Protein 7SKP (pdb70)

Nearest PDB structures (foldseek):
  7skp-assembly1_A  TM=1.014E+00  e=3.944E-12  synthetic construct
  7skp-assembly1_B  TM=1.011E+00  e=1.967E-11  synthetic construct
  8bl6-assembly1_A  TM=1.003E+00  e=6.061E-09  synthetic construct
  8bl3-assembly1_A  TM=9.982E-01  e=5.745E-09  Escherichia coli
  7skn-assembly1_B  TM=8.025E-01  e=1.218E-03  synthetic construct

Radius of gyration: 14.56 Å; Cα contacts (8 Å, |Δi|>4): 375; chains: 2; bounding box: 30×38×37 Å

Structure (mmCIF, N/CA/C/O backbone):
data_7SKP
#
_entry.id   7SKP
#
_cell.length_a   73.91
_cell.length_b   73.91
_cell.length_c   97.48
_cell.angle_alpha   90
_cell.angle_beta   90
_cell.angle_gamma   90
#
_symmetry.space_group_name_H-M   'P 43 21 2'
#
loop_
_entity.id
_entity.type
_entity.pdbx_description
1 polymer 'De novo synthetic protein DIG14'
2 water water
#
loop_
_atom_site.group_PDB
_atom_site.id
_atom_site.type_symbol
_atom_site.label_atom_id
_atom_site.label_alt_id
_atom_site.label_comp_id
_atom_site.label_asym_id
_atom_site.label_entity_id
_atom_site.label_seq_id
_atom_site.pdbx_PDB_ins_code
_atom_site.Cartn_x
_atom_site.Cartn_y
_atom_site.Cartn_z
_atom_site.occupancy
_atom_site.B_iso_or_equiv
_atom_site.auth_seq_id
_atom_site.auth_comp_id
_atom_site.auth_asym_id
_atom_site.auth_atom_id
_atom_site.pdbx_PDB_model_num
ATOM 1 N N . MET A 1 1 ? 16.565 45.689 50.634 1 108.65 -1 MET A N 1
ATOM 2 C CA . MET A 1 1 ? 15.154 45.439 50.338 1 108.49 -1 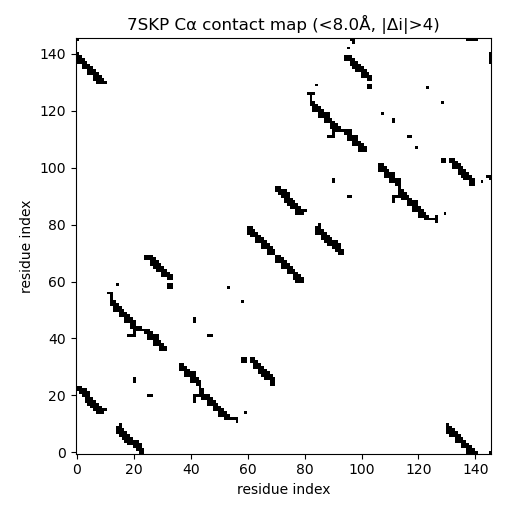MET A CA 1
ATOM 3 C C . MET A 1 1 ? 14.959 44.873 48.93 1 105.75 -1 MET A C 1
ATOM 4 O O . MET A 1 1 ? 15.841 45.022 48.073 1 107.06 -1 MET A O 1
ATOM 9 N N . GLY A 1 2 ? 13.816 44.21 48.705 1 101.57 0 GLY A N 1
ATOM 10 C CA . GLY A 1 2 ? 13.473 43.647 47.4 1 97.43 0 GLY A CA 1
ATOM 11 C C . GLY A 1 2 ? 12.821 42.271 47.362 1 92.44 0 GLY A C 1
ATOM 12 O O . GLY A 1 2 ? 12.992 41.463 48.278 1 92.36 0 GLY A O 1
ATOM 13 N N . ARG A 1 3 ? 12.09 41.978 46.273 1 88.07 1 ARG A N 1
ATOM 14 C CA . ARG A 1 3 ? 11.445 40.687 46.121 1 84.72 1 ARG A CA 1
ATOM 15 C C . ARG A 1 3 ? 11.363 40.24 44.668 1 79.9 1 ARG A C 1
ATOM 16 O O . ARG A 1 3 ? 11.192 41.055 43.774 1 79.25 1 ARG A O 1
ATOM 24 N N . VAL A 1 4 ? 11.562 38.943 44.427 1 76.11 2 VAL A N 1
ATOM 25 C CA . VAL A 1 4 ? 11.523 38.387 43.083 1 73.18 2 VAL A CA 1
ATOM 26 C C . VAL A 1 4 ? 10.455 37.281 43.014 1 70.99 2 VAL A C 1
ATOM 27 O O . VAL A 1 4 ? 10.386 36.435 43.9 1 70.94 2 VAL A O 1
ATOM 31 N N . GLU A 1 5 ? 9.606 37.312 41.992 1 69.6 3 GLU A N 1
ATOM 32 C CA . GLU A 1 5 ? 8.545 36.333 41.808 1 69.54 3 GLU A CA 1
ATOM 33 C C . GLU A 1 5 ? 8.866 35.448 40.617 1 67.71 3 GLU A C 1
ATOM 34 O O . GLU A 1 5 ? 9.311 35.938 39.582 1 67.03 3 GLU A O 1
ATOM 40 N N . VAL A 1 6 ? 8.639 34.143 40.765 1 66.9 4 VAL A N 1
ATOM 41 C CA . VAL A 1 6 ? 8.865 33.152 39.734 1 66.82 4 VAL A CA 1
ATOM 42 C C . VAL A 1 6 ? 7.635 32.265 39.631 1 68.74 4 VAL A C 1
ATOM 43 O O . VAL A 1 6 ? 7.277 31.576 40.588 1 68.24 4 VAL A O 1
ATOM 47 N N . ARG A 1 7 ? 6.972 32.294 38.478 1 70.6 5 ARG A N 1
ATOM 48 C CA . ARG A 1 7 ? 5.85 31.411 38.235 1 72.8 5 ARG A CA 1
ATOM 49 C C . ARG A 1 7 ? 6.26 30.401 37.16 1 74.39 5 ARG A C 1
ATOM 50 O O . ARG A 1 7 ? 6.906 30.752 36.173 1 74.21 5 ARG A O 1
ATOM 58 N N . VAL A 1 8 ? 5.984 29.139 37.413 1 75.95 6 VAL A N 1
ATOM 59 C CA . VAL A 1 8 ? 6.294 28.083 36.479 1 78.57 6 VAL A CA 1
ATOM 60 C C . VAL A 1 8 ? 4.976 27.489 36.004 1 81.5 6 VAL A C 1
ATOM 61 O O . VAL A 1 8 ? 4.128 27.155 36.814 1 81.62 6 VAL A O 1
ATOM 65 N N . GLU A 1 9 ? 4.771 27.447 34.696 1 83.85 7 GLU A N 1
ATOM 66 C CA . GLU A 1 9 ? 3.545 26.922 34.116 1 86.94 7 GLU A CA 1
ATOM 67 C C . GLU A 1 9 ? 3.902 25.742 33.202 1 89.66 7 GLU A C 1
ATOM 68 O O . GLU A 1 9 ? 4.845 25.835 32.427 1 89.58 7 GLU A O 1
ATOM 74 N N . PHE A 1 10 ? 3.197 24.621 33.333 1 92.22 8 PHE A N 1
ATOM 75 C CA . PHE A 1 10 ? 3.449 23.445 32.507 1 95.28 8 PHE A CA 1
ATOM 76 C C . PHE A 1 10 ? 2.276 23.248 31.596 1 99.13 8 PHE A C 1
ATOM 77 O O . PHE A 1 10 ? 1.199 22.914 32.075 1 99.63 8 PHE A O 1
ATOM 85 N N . GLU A 1 11 ? 2.458 23.472 30.297 1 102.05 9 GLU A N 1
ATOM 86 C CA . GLU A 1 11 ? 1.371 23.313 29.344 1 105.6 9 GLU A CA 1
ATOM 87 C C . GLU A 1 11 ? 1.842 22.48 28.137 1 108.76 9 GLU A C 1
ATOM 88 O O . GLU A 1 11 ? 2.688 22.929 27.363 1 109.53 9 GLU A O 1
ATOM 94 N N . GLY A 1 12 ? 1.324 21.257 28.017 1 110.52 10 GLY A N 1
ATOM 95 C CA . GLY A 1 12 ? 1.71 20.311 26.967 1 112.35 10 GLY A CA 1
ATOM 96 C C . GLY A 1 12 ? 3.21 20.052 26.989 1 113.77 10 GLY A C 1
ATOM 97 O O . GLY A 1 12 ? 3.793 19.87 28.064 1 114.6 10 GLY A O 1
ATOM 98 N N . ASP A 1 13 ? 3.873 20.199 25.831 1 113.1 11 ASP A N 1
ATOM 99 C CA . ASP A 1 13 ? 5.328 20.019 25.749 1 111.59 11 ASP A CA 1
ATOM 100 C C . ASP A 1 13 ? 6.139 21.252 26.137 1 107.98 11 ASP A C 1
ATOM 101 O O . ASP A 1 13 ? 7.337 21.289 25.859 1 108.69 11 ASP A O 1
ATOM 106 N N . LYS A 1 14 ? 5.52 22.247 26.788 1 104.28 12 LYS A N 1
ATOM 107 C CA . LYS A 1 14 ? 6.24 23.466 27.152 1 100.83 12 LYS A CA 1
ATOM 108 C C . LYS A 1 14 ? 6.221 23.807 28.634 1 96.92 12 LYS A C 1
ATOM 109 O O . LYS A 1 14 ? 5.315 23.414 29.364 1 97.36 12 LYS A O 1
ATOM 115 N N . MET A 1 15 ? 7.244 24.55 29.076 1 92.64 13 MET A N 1
ATOM 116 C CA . MET A 1 15 ? 7.352 25.039 30.425 1 88.63 13 MET A CA 1
ATOM 117 C C . MET A 1 15 ? 7.673 26.529 30.337 1 84.49 13 MET A C 1
ATOM 118 O O . MET A 1 15 ? 8.743 26.903 29.862 1 83.63 13 MET A O 1
ATOM 123 N N . ARG A 1 16 ? 6.764 27.374 30.847 1 81.55 14 ARG A N 1
ATOM 124 C CA . ARG A 1 16 ? 6.942 28.821 30.866 1 78.94 14 ARG A CA 1
ATOM 125 C C . ARG A 1 16 ? 7.345 29.302 32.239 1 76.03 14 ARG A C 1
ATOM 126 O O . ARG A 1 16 ? 6.73 28.949 33.25 1 75.93 14 ARG A O 1
ATOM 134 N N . VAL A 1 17 ? 8.408 30.074 32.28 1 73.57 15 VAL A N 1
ATOM 135 C CA . VAL A 1 17 ? 8.891 30.633 33.522 1 71.83 15 VAL A CA 1
ATOM 136 C C . VAL A 1 17 ? 8.735 32.136 33.461 1 70.1 15 VAL A C 1
ATOM 137 O O . VAL A 1 17 ? 9.405 32.808 32.666 1 69.7 15 VAL A O 1
ATOM 141 N N . ARG A 1 18 ? 7.841 32.654 34.286 1 68.73 16 ARG A N 1
ATOM 142 C CA . ARG A 1 18 ? 7.572 34.073 34.35 1 67.88 16 ARG A CA 1
ATOM 143 C C . ARG A 1 18 ? 8.341 34.652 35.534 1 67.47 16 ARG A C 1
ATOM 144 O O . ARG A 1 18 ? 8.264 34.143 36.656 1 67.06 16 ARG A O 1
ATOM 152 N N . LEU A 1 19 ? 9.115 35.695 35.269 1 67.06 17 LEU A N 1
ATOM 153 C CA . LEU A 1 19 ? 9.949 36.302 36.288 1 67.01 17 LEU A CA 1
ATOM 154 C C . LEU A 1 19 ? 9.621 37.773 36.507 1 67.19 17 LEU A C 1
ATOM 155 O O . LEU A 1 19 ? 9.764 38.567 35.572 1 67.48 17 LEU A O 1
ATOM 160 N N . ARG A 1 20 ? 9.297 38.167 37.745 1 66.91 18 ARG A N 1
ATOM 161 C CA . ARG A 1 20 ? 9.064 39.58 38.064 1 67.95 18 ARG A CA 1
ATOM 162 C C . ARG A 1 20 ? 10.094 40.101 39.076 1 68.23 18 ARG A C 1
ATOM 163 O O . ARG A 1 20 ? 10.244 39.537 40.159 1 67.54 18 ARG A O 1
ATOM 171 N N . ASN A 1 21 ? 10.785 41.19 38.734 1 68.9 19 ASN A N 1
ATOM 172 C CA . ASN A 1 21 ? 11.735 41.791 39.661 1 69.7 19 ASN A CA 1
ATOM 173 C C . ASN A 1 21 ? 11.064 42.967 40.335 1 73.17 19 ASN A C 1
ATOM 174 O O . ASN A 1 21 ? 10.886 44.016 39.715 1 73.75 19 ASN A O 1
ATOM 179 N N . ASP A 1 22 ? 10.686 42.799 41.605 1 75.71 20 ASP A N 1
ATOM 180 C CA . ASP A 1 22 ? 10.088 43.871 42.382 1 79.32 20 ASP A CA 1
ATOM 181 C C . ASP A 1 22 ? 11.091 44.481 43.359 1 81.47 20 ASP A C 1
ATOM 182 O O . ASP A 1 22 ? 10.71 44.899 44.439 1 81.54 20 ASP A O 1
ATOM 187 N N . SER A 1 23 ?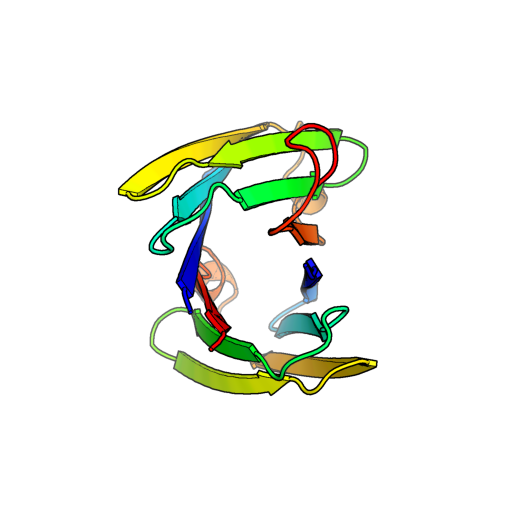 12.373 44.512 42.995 1 83.14 21 SER A N 1
ATOM 188 C CA . SER A 1 23 ? 13.403 45.15 43.815 1 84.97 21 SER A CA 1
ATOM 189 C C . SER A 1 23 ? 13.94 46.422 43.112 1 87.23 21 SER A C 1
ATOM 190 O O . SER A 1 23 ? 13.495 46.752 42.007 1 87.21 21 SER A O 1
ATOM 193 N N . SER A 1 24 ? 14.836 47.169 43.769 1 89.08 22 SER A N 1
ATOM 194 C CA . SER A 1 24 ? 15.384 48.391 43.19 1 91.06 22 SER A CA 1
ATOM 195 C C . SER A 1 24 ? 16.672 48.189 42.372 1 91.01 22 SER A C 1
ATOM 196 O O . SER A 1 24 ? 17.245 49.18 41.903 1 92.34 22 SER A O 1
ATOM 199 N N . THR A 1 25 ? 17.132 46.938 42.206 1 89.36 23 THR A N 1
ATOM 200 C CA . THR A 1 25 ? 18.347 46.598 41.471 1 88.34 23 THR A CA 1
ATOM 201 C C . THR A 1 25 ? 18.075 45.45 40.49 1 85.99 23 THR A C 1
ATOM 202 O O . THR A 1 25 ? 17.287 44.558 40.81 1 85.56 23 THR A O 1
ATOM 206 N N . PRO A 1 26 ? 18.808 45.384 39.356 1 84.07 24 PRO A N 1
ATOM 207 C CA . PRO A 1 26 ? 18.616 44.258 38.431 1 83.04 24 PRO A CA 1
ATOM 208 C C . PRO A 1 26 ? 18.989 42.923 39.063 1 82.59 24 PRO A C 1
ATOM 209 O O . PRO A 1 26 ? 19.871 42.864 39.912 1 83.65 24 PRO A O 1
ATOM 213 N N . VAL A 1 27 ? 18.302 41.86 38.675 1 81.09 25 VAL A N 1
ATOM 214 C CA . VAL A 1 27 ? 18.613 40.518 39.15 1 80.1 25 VAL A CA 1
ATOM 215 C C . VAL A 1 27 ? 18.928 39.611 37.94 1 78.9 25 VAL A C 1
ATOM 216 O O . VAL A 1 27 ? 18.494 39.862 36.822 1 77.63 25 VAL A O 1
ATOM 220 N N . GLU A 1 28 ? 19.734 38.592 38.17 1 78.79 26 GLU A N 1
ATOM 221 C CA . GLU A 1 28 ? 20.116 37.656 37.133 1 79.03 26 GLU A CA 1
ATOM 222 C C . GLU A 1 28 ? 19.522 36.314 37.483 1 77.62 26 GLU A C 1
ATOM 223 O O . GLU A 1 28 ? 19.628 35.889 38.624 1 77.7 26 GLU A O 1
ATOM 229 N N . VAL A 1 29 ? 18.819 35.683 36.542 1 76.7 27 VAL A N 1
ATOM 230 C CA . VAL A 1 29 ? 18.185 34.399 36.773 1 76.57 27 VAL A CA 1
ATOM 231 C C . VAL A 1 29 ? 18.734 33.322 35.867 1 77.6 27 VAL A C 1
ATOM 232 O O . VAL A 1 29 ? 18.6 33.405 34.648 1 77.59 27 VAL A O 1
ATOM 236 N N . HIS A 1 30 ? 19.318 32.291 36.461 1 78.38 28 HIS A N 1
ATOM 237 C CA . HIS A 1 30 ? 19.828 31.148 35.719 1 80.39 28 HIS A CA 1
ATOM 238 C C . HIS A 1 30 ? 18.823 30.019 35.846 1 81.33 28 HIS A C 1
ATOM 239 O O . HIS A 1 30 ? 18.472 29.654 36.954 1 80.81 28 HIS A O 1
ATOM 246 N N . ILE A 1 31 ? 18.367 29.463 34.718 1 82.61 29 ILE A N 1
ATOM 247 C CA . ILE A 1 31 ? 17.383 28.385 34.697 1 84.45 29 ILE A CA 1
ATOM 248 C C . ILE A 1 31 ? 17.946 27.171 34.002 1 87.43 29 ILE A C 1
ATOM 249 O O . ILE A 1 31 ? 18.33 27.254 32.838 1 88.15 29 ILE A O 1
ATOM 254 N N . LYS A 1 32 ? 17.967 26.035 34.687 1 89.37 30 LYS A N 1
ATOM 255 C CA . LYS A 1 32 ? 18.452 24.803 34.092 1 92 30 LYS A CA 1
ATOM 256 C C . LYS A 1 32 ? 17.324 23.786 34.042 1 94.65 30 LYS A C 1
ATOM 257 O O . LYS A 1 32 ? 16.687 23.524 35.06 1 94.46 30 LYS A O 1
ATOM 263 N N . VAL A 1 33 ? 17.056 23.23 32.853 1 96.86 31 VAL A N 1
ATOM 264 C CA . VAL A 1 33 ? 16.058 22.179 32.685 1 99.62 31 VAL A CA 1
ATOM 265 C C . VAL A 1 33 ? 16.699 21.097 31.843 1 102.32 31 VAL A C 1
ATOM 266 O O . VAL A 1 33 ? 16.826 21.245 30.625 1 102.5 31 VAL A O 1
ATOM 270 N N . GLY A 1 34 ? 17.169 20.046 32.496 1 104.19 32 GLY A N 1
ATOM 271 C CA . GLY A 1 34 ? 17.851 18.962 31.813 1 106.59 32 GLY A CA 1
ATOM 272 C C . GLY A 1 34 ? 19.146 19.459 31.216 1 109.29 32 GLY A C 1
ATOM 273 O O . GLY A 1 34 ? 19.928 20.115 31.906 1 110.3 32 GLY A O 1
ATOM 274 N N . ASP A 1 35 ? 19.319 19.265 29.909 1 110.19 33 ASP A N 1
ATOM 275 C CA . ASP A 1 35 ? 20.516 19.734 29.214 1 111.41 33 ASP A CA 1
ATOM 276 C C . ASP A 1 35 ? 20.384 21.169 28.637 1 111 33 ASP A C 1
ATOM 277 O O . ASP A 1 35 ? 21.152 21.535 27.74 1 113.02 33 ASP A O 1
ATOM 282 N N . GLU A 1 36 ? 19.403 21.929 29.085 1 108.27 34 GLU A N 1
ATOM 283 C CA . GLU A 1 36 ? 19.202 23.273 28.571 1 107.3 34 GLU A CA 1
ATOM 284 C C . GLU A 1 36 ? 19.312 24.302 29.686 1 104.45 34 GLU A C 1
ATOM 285 O O . GLU A 1 36 ? 18.646 24.192 30.702 1 104.36 34 GLU A O 1
ATOM 291 N N . LYS A 1 37 ? 20.202 25.271 29.501 1 102.02 35 LYS A N 1
ATOM 292 C CA . LYS A 1 37 ? 20.453 26.338 30.446 1 100.3 35 LYS A CA 1
ATOM 293 C C . LYS A 1 37 ? 20.103 27.661 29.803 1 97.48 35 LYS A C 1
ATOM 294 O O . LYS A 1 37 ? 20.36 27.865 28.613 1 97.97 35 LYS A O 1
ATOM 300 N N . ARG A 1 38 ? 19.631 28.582 30.611 1 94.27 36 ARG A N 1
ATOM 301 C CA . ARG A 1 38 ? 19.223 29.868 30.119 1 92.23 36 ARG A CA 1
ATOM 302 C C . ARG A 1 38 ? 19.411 30.921 31.187 1 90.18 36 ARG A C 1
ATOM 303 O O . ARG A 1 38 ? 19.049 30.717 32.338 1 89.94 36 ARG A O 1
ATOM 311 N N . THR A 1 39 ? 19.987 32.045 30.811 1 88.8 37 THR A N 1
ATOM 312 C CA . THR A 1 39 ? 20.243 33.127 31.757 1 87.39 37 THR A CA 1
ATOM 313 C C . THR A 1 39 ? 19.626 34.399 31.261 1 85.01 37 THR A C 1
ATOM 314 O O . THR A 1 39 ? 19.837 34.762 30.115 1 85.09 37 THR A O 1
ATOM 318 N N . VAL A 1 40 ? 18.867 35.076 32.109 1 82.86 38 VAL A N 1
ATOM 319 C CA . VAL A 1 40 ? 18.272 36.355 31.771 1 81.37 38 VAL A CA 1
ATOM 320 C C . VAL A 1 40 ? 18.479 37.351 32.905 1 80.22 38 VAL A C 1
ATOM 321 O O . VAL A 1 40 ? 18.525 36.981 34.074 1 80.34 38 VAL A O 1
ATOM 325 N N . THR A 1 41 ? 18.569 38.626 32.551 1 79.23 39 THR A N 1
ATOM 326 C CA . THR A 1 41 ? 18.625 39.72 33.5 1 78.66 39 THR A CA 1
ATOM 327 C C . THR A 1 41 ? 17.223 40.308 33.545 1 77.33 39 THR A C 1
ATOM 328 O O . THR A 1 41 ? 16.621 40.556 32.496 1 77.83 39 THR A O 1
ATOM 332 N N . VAL A 1 42 ? 16.695 40.509 34.74 1 75.76 40 VAL A N 1
ATOM 333 C CA . VAL A 1 42 ? 15.387 41.105 34.946 1 75.54 40 VAL A CA 1
ATOM 334 C C . VAL A 1 42 ? 15.616 42.437 35.658 1 76.16 40 VAL A C 1
ATOM 335 O O . VAL A 1 42 ? 16.145 42.474 36.768 1 76.72 40 VAL A O 1
ATOM 339 N N . ASN A 1 43 ? 15.266 43.525 35.009 1 76.05 41 ASN A N 1
ATOM 340 C CA . ASN A 1 43 ? 15.416 44.863 35.552 1 76.31 41 ASN A CA 1
ATOM 341 C C . ASN A 1 43 ? 14.295 45.201 36.539 1 76.08 41 ASN A C 1
ATOM 342 O O . ASN A 1 43 ? 13.212 44.623 36.472 1 76.04 41 ASN A O 1
ATOM 347 N N . PRO A 1 44 ? 14.526 46.162 37.455 1 75.65 42 PRO A N 1
ATOM 348 C CA . PRO A 1 44 ? 13.452 46.585 38.374 1 75.05 42 PRO A CA 1
ATOM 349 C C . PRO A 1 44 ? 12.122 46.92 37.674 1 74.85 42 PRO A C 1
ATOM 350 O O . PRO A 1 44 ? 12.056 47.834 36.836 1 74.92 42 PRO A O 1
ATOM 354 N N . GLY A 1 45 ? 11.068 46.194 38.037 1 74.28 43 GLY A N 1
ATOM 355 C CA . GLY A 1 45 ? 9.723 46.41 37.486 1 74.21 43 GLY A CA 1
ATOM 356 C C . GLY A 1 45 ? 9.444 45.757 36.131 1 73.56 43 GLY A C 1
ATOM 357 O O . GLY A 1 45 ? 8.445 46.06 35.467 1 73.33 43 GLY A O 1
ATOM 358 N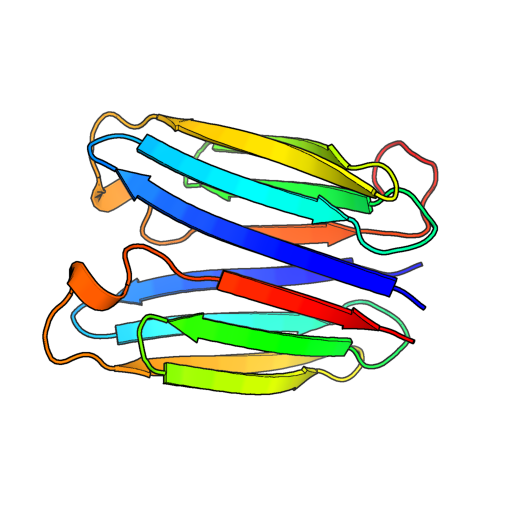 N . GLU A 1 46 ? 10.358 44.913 35.682 1 72.84 44 GLU A N 1
ATOM 359 C CA . GLU A 1 46 ? 10.251 44.252 34.39 1 73.19 44 GLU A CA 1
ATOM 360 C C . GLU A 1 46 ? 9.778 42.802 34.569 1 72.35 44 GLU A C 1
ATOM 361 O O . GLU A 1 46 ? 10.095 42.162 35.562 1 71.48 44 GLU A O 1
ATOM 367 N N . GLU A 1 47 ? 8.971 42.315 33.63 1 72.58 45 GLU A N 1
ATOM 368 C CA . GLU A 1 47 ? 8.499 40.938 33.654 1 73.3 45 GLU A CA 1
ATOM 369 C C . GLU A 1 47 ? 9.13 40.217 32.471 1 73.36 45 GLU A C 1
ATOM 370 O O . GLU A 1 47 ? 9.049 40.716 31.351 1 73.66 45 GLU A O 1
ATOM 376 N N . VAL A 1 48 ? 9.799 39.092 32.714 1 73.38 46 VAL A N 1
ATOM 377 C CA . VAL A 1 48 ? 10.438 38.348 31.637 1 74.3 46 VAL A CA 1
ATOM 378 C C . VAL A 1 48 ? 9.871 36.935 31.608 1 74.49 46 VAL A C 1
ATOM 379 O O . VAL A 1 48 ? 9.917 36.244 32.62 1 73.82 46 VAL A O 1
ATOM 383 N N . GLU A 1 49 ? 9.323 36.496 30.469 1 74.92 47 GLU A N 1
ATOM 384 C CA . GLU A 1 49 ? 8.826 35.127 30.346 1 75.81 47 GLU A CA 1
ATOM 385 C C . GLU A 1 49 ? 9.72 34.313 29.401 1 76.48 47 GLU A C 1
ATOM 386 O O . GLU A 1 49 ? 9.883 34.658 28.231 1 76.48 47 GLU A O 1
ATOM 392 N N . VAL A 1 50 ? 10.269 33.223 29.921 1 77.19 48 VAL A N 1
ATOM 393 C CA . VAL A 1 50 ? 11.156 32.338 29.201 1 79.11 48 VAL A CA 1
ATOM 394 C C . VAL A 1 50 ? 10.424 31.013 28.978 1 81.01 48 VAL A C 1
ATOM 395 O O . VAL A 1 50 ? 9.914 30.431 29.923 1 80.91 48 VAL A O 1
ATOM 399 N N . THR A 1 51 ? 10.38 30.536 27.742 1 82.77 49 THR A N 1
ATOM 400 C CA . THR A 1 51 ? 9.694 29.295 27.403 1 85.18 49 THR A CA 1
ATOM 401 C C . THR A 1 51 ? 10.65 28.159 26.973 1 87.87 49 THR A C 1
ATOM 402 O O . THR A 1 51 ? 11.503 28.341 26.096 1 87.85 49 THR A O 1
ATOM 406 N N . PHE A 1 52 ? 10.481 26.98 27.565 1 89.96 50 PHE A N 1
ATOM 407 C CA . PHE A 1 52 ? 11.293 25.827 27.219 1 92.77 50 PHE A CA 1
ATOM 408 C C . PHE A 1 52 ? 10.437 24.814 26.5 1 98.21 50 PHE A C 1
ATOM 409 O O . PHE A 1 52 ? 9.293 24.581 26.885 1 97.91 50 PHE A O 1
ATOM 417 N N . SER A 1 53 ? 10.984 24.21 25.45 1 103.56 51 SER A N 1
ATOM 418 C CA . SER A 1 53 ? 10.284 23.148 24.743 1 109.56 51 SER A CA 1
ATOM 419 C C . SER A 1 53 ? 11.01 21.831 25.004 1 115.37 51 SER A C 1
ATOM 420 O O . SER A 1 53 ? 12.177 21.828 25.42 1 115.6 51 SER A O 1
ATOM 423 N N . ALA A 1 54 ? 10.311 20.708 24.801 1 119.86 52 ALA A N 1
ATOM 424 C CA . ALA A 1 54 ? 10.897 19.404 25.054 1 124.44 52 ALA A CA 1
ATOM 425 C C . ALA A 1 54 ? 10.247 18.364 24.214 1 129.76 52 ALA A C 1
ATOM 426 O O . ALA A 1 54 ? 9.033 18.391 24.039 1 130.67 52 ALA A O 1
ATOM 428 N N . ASN A 1 55 ? 11.052 17.398 23.748 1 133.04 53 ASN A N 1
ATOM 429 C CA . ASN A 1 55 ? 10.59 16.267 22.973 1 136.39 53 ASN A CA 1
ATOM 430 C C . ASN A 1 55 ? 9.881 15.196 23.825 1 138.48 53 ASN A C 1
ATOM 431 O O . ASN A 1 55 ? 9.436 14.184 23.272 1 140.02 53 ASN A O 1
ATOM 436 N N . ASP A 1 56 ? 9.868 15.347 25.155 1 138.83 54 ASP A N 1
ATOM 437 C CA . ASP A 1 56 ? 9.255 14.43 26.112 1 139.92 54 ASP A CA 1
ATOM 438 C C . ASP A 1 56 ? 8.95 15.223 27.392 1 140.05 54 ASP A C 1
ATOM 439 O O . ASP A 1 56 ? 9.77 16.037 27.817 1 140.66 54 ASP A O 1
ATOM 444 N N . PRO A 1 57 ? 7.783 15.019 28.015 1 139.63 55 PRO A N 1
ATOM 445 C CA . PRO A 1 57 ? 7.429 15.826 29.207 1 138.85 55 PRO A CA 1
ATOM 446 C C . PRO A 1 57 ? 8.283 15.571 30.453 1 137.02 55 PRO A C 1
ATOM 447 O O . PRO A 1 57 ? 8.397 16.452 31.307 1 136.82 55 PRO A O 1
ATOM 451 N N . HIS A 1 58 ? 8.914 14.38 30.535 1 135.28 56 HIS A N 1
ATOM 452 C CA . HIS A 1 58 ? 9.789 14.009 31.646 1 133.74 56 HIS A CA 1
ATOM 453 C C . HIS A 1 58 ? 10.984 14.95 31.843 1 130.7 56 HIS A C 1
ATOM 454 O O . HIS A 1 58 ? 11.578 14.965 32.918 1 131.16 56 HIS A O 1
ATOM 461 N N . LYS A 1 59 ? 11.331 15.735 30.816 1 127.49 57 LYS A N 1
ATOM 462 C CA . LYS A 1 59 ? 12.449 16.682 30.862 1 124.72 57 LYS A CA 1
ATOM 463 C C . LYS A 1 59 ? 12.235 17.784 31.904 1 120.84 57 LYS A C 1
ATOM 464 O O . LYS A 1 59 ? 13.201 18.313 32.44 1 121.19 57 LYS A O 1
ATOM 470 N N . PHE A 1 60 ? 10.98 18.121 32.208 1 117.08 58 PHE A N 1
ATOM 471 C CA . PHE A 1 60 ? 10.674 19.169 33.167 1 113.89 58 PHE A CA 1
ATOM 472 C C . PHE A 1 60 ? 10.436 18.628 34.587 1 111.11 58 PHE A C 1
ATOM 473 O O . PHE A 1 60 ? 9.751 19.279 35.368 1 110.96 58 PHE A O 1
ATOM 481 N N . ASN A 1 61 ? 10.974 17.449 34.928 1 108.92 59 ASN A N 1
ATOM 482 C CA . ASN A 1 61 ? 10.791 16.893 36.271 1 107.12 59 ASN A CA 1
ATOM 483 C C . ASN A 1 61 ? 11.76 17.446 37.321 1 103.38 59 ASN A C 1
ATOM 484 O O . ASN A 1 61 ? 11.563 17.174 38.501 1 104.18 59 ASN A O 1
ATOM 489 N N . ARG A 1 62 ? 12.798 18.187 36.915 1 99.29 60 ARG A N 1
ATOM 490 C CA . ARG A 1 62 ? 13.757 18.726 37.872 1 96.15 60 ARG A CA 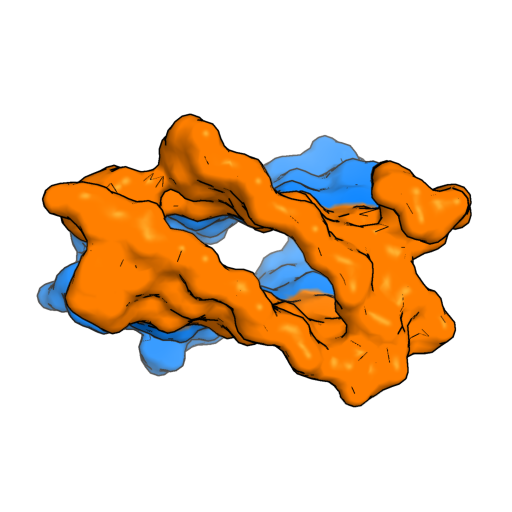1
ATOM 491 C C . ARG A 1 62 ? 14.24 20.148 37.55 1 91.04 60 ARG A C 1
ATOM 492 O O . ARG A 1 62 ? 15.441 20.388 37.505 1 90.59 60 ARG A O 1
ATOM 500 N N . PRO A 1 63 ? 13.329 21.118 37.354 1 87.6 61 PRO A N 1
ATOM 501 C CA . PRO A 1 63 ? 13.778 22.488 37.054 1 85.43 61 PRO A CA 1
ATOM 502 C C . PRO A 1 63 ? 14.523 23.129 38.216 1 83 61 PRO A C 1
ATOM 503 O O . PRO A 1 63 ? 14.241 22.863 39.379 1 81.71 61 PRO A O 1
ATOM 507 N N . GLN A 1 64 ? 15.5 23.952 37.875 1 82.21 62 GLN A N 1
ATOM 508 C CA . GLN A 1 64 ? 16.338 24.636 38.841 1 81.81 62 GLN A CA 1
ATOM 509 C C . GLN A 1 64 ? 16.446 26.091 38.425 1 79.79 62 GLN A C 1
ATOM 510 O O . GLN A 1 64 ? 16.555 26.395 37.232 1 78.77 62 GLN A O 1
ATOM 516 N N . PHE A 1 65 ? 16.406 26.987 39.403 1 79.15 63 PHE A N 1
ATOM 517 C CA . PHE A 1 65 ? 16.616 28.39 39.105 1 79.31 63 PHE A CA 1
ATOM 518 C C . PHE A 1 65 ? 17.395 29.054 40.214 1 78.66 63 PHE A C 1
ATOM 519 O O . PHE A 1 65 ? 17.265 28.709 41.376 1 78.14 63 PHE A O 1
ATOM 527 N N . THR A 1 66 ? 18.294 29.93 39.812 1 79.13 64 THR A N 1
ATOM 528 C CA . THR A 1 66 ? 19.174 30.665 40.693 1 80.42 64 THR A CA 1
ATOM 529 C C . THR A 1 66 ? 18.938 32.151 40.465 1 81.41 64 THR A C 1
ATOM 530 O O . THR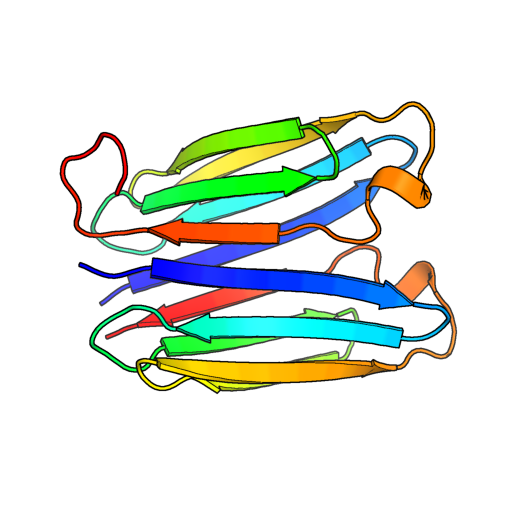 A 1 66 ? 18.892 32.599 39.323 1 80.75 64 THR A O 1
ATOM 534 N N . ILE A 1 67 ? 18.729 32.902 41.553 1 82.42 65 ILE A N 1
ATOM 535 C CA . ILE A 1 67 ? 18.516 34.336 41.493 1 83.91 65 ILE A CA 1
ATOM 536 C C . ILE A 1 67 ? 19.739 35.015 42.108 1 85.89 65 ILE A C 1
ATOM 537 O O . ILE A 1 67 ? 20.132 34.674 43.209 1 85.26 65 ILE A O 1
ATOM 542 N N . GLU A 1 68 ? 20.369 35.928 41.381 1 88.12 66 GLU A N 1
ATOM 543 C CA . GLU A 1 68 ? 21.535 36.653 41.866 1 91.16 66 GLU A CA 1
ATOM 544 C C . GLU A 1 68 ? 21.297 38.149 41.808 1 93.75 66 GLU A C 1
ATOM 545 O O . GLU A 1 68 ? 20.694 38.639 40.871 1 93.59 66 GLU A O 1
ATOM 551 N N . TRP A 1 69 ? 21.806 38.879 42.779 1 96.54 67 TRP A N 1
ATOM 552 C CA . TRP A 1 69 ? 21.701 40.332 42.813 1 99.64 67 TRP A CA 1
ATOM 553 C C . TRP A 1 69 ? 22.98 40.921 43.382 1 102.23 67 TRP A C 1
ATOM 554 O O . TRP A 1 69 ? 23.751 40.219 44.05 1 103.06 67 TRP A O 1
ATOM 565 N N . GLY A 1 70 ? 23.232 42.193 43.092 1 103.29 68 GLY A N 1
ATOM 566 C CA . GLY A 1 70 ? 24.442 42.851 43.571 1 104.34 68 GLY A CA 1
ATOM 567 C C . GLY A 1 70 ? 25.686 42.422 42.816 1 105.88 68 GLY A C 1
ATOM 568 O O . GLY A 1 70 ? 26.784 42.381 43.381 1 107.43 68 GLY A O 1
ATOM 569 N N . MET B 1 1 ? 24.602 42.349 47.614 1 113.68 -1 MET B N 1
ATOM 570 C CA . MET B 1 1 ? 25.183 41.104 47.089 1 113.29 -1 MET B CA 1
ATOM 571 C C . MET B 1 1 ? 24.374 39.887 47.549 1 110.31 -1 MET B C 1
ATOM 572 O O . MET B 1 1 ? 23.655 39.991 48.55 1 110.94 -1 MET B O 1
ATOM 577 N N . GLY B 1 2 ? 24.51 38.753 46.84 1 106.74 0 GLY B N 1
ATOM 578 C CA . GLY B 1 2 ? 23.83 37.516 47.22 1 103.31 0 GLY B CA 1
ATOM 579 C C . GLY B 1 2 ? 23.168 36.683 46.136 1 98.89 0 GLY B C 1
ATOM 580 O O . GLY B 1 2 ? 22.818 37.201 45.074 1 98.94 0 GLY B O 1
ATOM 581 N N . ARG B 1 3 ? 22.976 35.374 46.405 1 94.74 1 ARG B N 1
ATOM 582 C CA . ARG B 1 3 ? 22.315 34.495 45.461 1 91.42 1 ARG B CA 1
ATOM 583 C C . ARG B 1 3 ? 21.501 33.396 46.15 1 86.52 1 ARG B C 1
ATOM 584 O O . ARG B 1 3 ? 21.883 32.907 47.199 1 86.17 1 ARG B O 1
ATOM 592 N N . VAL B 1 4 ? 20.34 33.06 45.588 1 82.53 2 VAL B N 1
ATOM 593 C CA . VAL B 1 4 ? 19.459 32.037 46.14 1 79.15 2 VAL B CA 1
ATOM 594 C C . VAL B 1 4 ? 19.206 30.945 45.078 1 76.49 2 VAL B C 1
ATOM 595 O O . VAL B 1 4 ? 18.941 31.256 43.929 1 75.65 2 VAL B O 1
ATOM 599 N N . GLU B 1 5 ? 19.339 29.667 45.463 1 75.18 3 GLU B N 1
ATOM 600 C CA . GLU B 1 5 ? 19.144 28.521 44.58 1 74.42 3 GLU B CA 1
ATOM 601 C C . GLU B 1 5 ? 17.871 27.795 44.941 1 73.14 3 GLU B C 1
ATOM 602 O O . GLU B 1 5 ? 17.587 27.577 46.114 1 72.78 3 GLU B O 1
ATOM 608 N N . VAL B 1 6 ? 17.08 27.437 43.929 1 72.51 4 VAL B N 1
ATOM 609 C CA . VAL B 1 6 ? 15.812 26.74 44.097 1 72.17 4 VAL B CA 1
ATOM 610 C C . VAL B 1 6 ? 15.777 25.524 43.193 1 73.14 4 VAL B C 1
ATOM 611 O O . VAL B 1 6 ? 15.859 25.662 41.979 1 73.94 4 VAL B O 1
ATOM 615 N N . ARG B 1 7 ? 15.634 24.343 43.761 1 73.85 5 ARG B N 1
ATOM 616 C CA . ARG B 1 7 ? 15.576 23.094 42.99 1 75.05 5 ARG B CA 1
ATOM 617 C C . ARG B 1 7 ? 14.205 22.445 43.173 1 77.36 5 ARG B C 1
ATOM 618 O O . ARG B 1 7 ? 13.777 22.252 44.301 1 77.11 5 ARG B O 1
ATOM 626 N N . VAL B 1 8 ? 13.488 22.177 42.078 1 79.36 6 VAL B N 1
ATOM 627 C CA . VAL B 1 8 ? 12.145 21.602 42.155 1 81.71 6 VAL B CA 1
ATOM 628 C C . VAL B 1 8 ? 12.164 20.184 41.681 1 85.13 6 VAL B C 1
ATOM 629 O O . VAL B 1 8 ? 12.681 19.898 40.609 1 85.44 6 VAL B O 1
ATOM 633 N N . GLU B 1 9 ? 11.675 19.276 42.503 1 88.02 7 GLU B N 1
ATOM 634 C CA . GLU B 1 9 ? 11.665 17.864 42.182 1 91.15 7 GLU B CA 1
ATOM 635 C C . GLU B 1 9 ? 10.214 17.364 42.227 1 93.58 7 GLU B C 1
ATOM 636 O O . GLU B 1 9 ? 9.481 17.669 43.155 1 92.92 7 GLU B O 1
ATOM 642 N N . PHE B 1 10 ? 9.787 16.637 41.197 1 96.36 8 PHE B N 1
ATOM 643 C CA . PHE B 1 10 ? 8.436 16.093 41.136 1 98.89 8 PHE B CA 1
ATOM 644 C C . PHE B 1 10 ? 8.557 14.598 41.223 1 103.87 8 PHE B C 1
ATOM 645 O O . PHE B 1 10 ? 9.047 13.979 40.284 1 105.3 8 PHE B O 1
ATOM 653 N N . GLU B 1 11 ? 8.144 14.002 42.348 1 106.32 9 GLU B N 1
ATOM 654 C CA . GLU B 1 11 ? 8.248 12.563 42.529 1 109 9 GLU B CA 1
ATOM 655 C C . GLU B 1 11 ? 6.919 12.012 43.047 1 111.02 9 GLU B C 1
ATOM 656 O O . GLU B 1 11 ? 6.524 12.314 44.185 1 111.38 9 GLU B O 1
ATOM 662 N N . GLY B 1 12 ? 6.23 11.225 42.201 1 111.57 10 GLY B N 1
ATOM 663 C CA . GLY B 1 12 ? 4.912 10.673 42.505 1 112.22 10 GLY B CA 1
ATOM 664 C C . GLY B 1 12 ? 3.929 11.773 42.876 1 113.08 10 GLY B C 1
ATOM 665 O O . GLY B 1 12 ? 3.889 12.826 42.222 1 114.04 10 GLY B O 1
ATOM 666 N N . ASP B 1 13 ? 3.27 11.622 44.033 1 112.03 11 ASP B N 1
ATOM 667 C CA . ASP B 1 13 ? 2.32 12.625 44.5 1 110.64 11 ASP B CA 1
ATOM 668 C C . ASP B 1 13 ? 2.95 13.788 45.252 1 106.78 11 ASP B C 1
ATOM 669 O O . ASP B 1 13 ? 2.219 14.549 45.88 1 107.58 11 ASP B O 1
ATOM 674 N N . LYS B 1 14 ? 4.277 13.961 45.182 1 102.54 12 LYS B N 1
ATOM 675 C CA . LYS B 1 14 ? 4.935 15.035 45.922 1 97.96 12 LYS B CA 1
ATOM 676 C C . LYS B 1 14 ? 5.756 15.993 45.069 1 93.66 12 LYS B C 1
ATOM 677 O O . LYS B 1 14 ? 6.228 15.643 43.992 1 93.68 12 LYS B O 1
ATOM 683 N N . MET B 1 15 ? 5.929 17.216 45.573 1 89.69 13 MET B N 1
ATOM 684 C CA . MET B 1 15 ? 6.763 18.222 44.967 1 86.57 13 MET B CA 1
ATOM 685 C C . MET B 1 15 ? 7.674 18.742 46.052 1 84.33 13 MET B C 1
ATOM 686 O O . MET B 1 15 ? 7.201 19.396 46.983 1 84.33 13 MET B O 1
ATOM 691 N N . ARG B 1 16 ? 8.963 18.394 45.977 1 82.45 14 ARG B N 1
ATOM 692 C CA . ARG B 1 16 ? 9.981 18.842 46.921 1 81.27 14 ARG B CA 1
ATOM 693 C C . ARG B 1 16 ? 10.714 20.057 46.344 1 78.56 14 ARG B C 1
ATOM 694 O O . ARG B 1 16 ? 11.157 20.013 45.199 1 78.46 14 ARG B O 1
ATOM 702 N N . VAL B 1 17 ? 10.838 21.128 47.12 1 76.12 15 VAL B N 1
ATOM 703 C CA . VAL B 1 17 ? 11.543 22.335 46.723 1 74.83 15 VAL B CA 1
ATOM 704 C C . VAL B 1 17 ? 12.759 22.503 47.67 1 74.33 15 VAL B C 1
ATOM 705 O O . VAL B 1 17 ? 12.56 22.712 48.867 1 74.83 15 VAL B O 1
ATOM 709 N N . ARG B 1 18 ? 14.007 22.328 47.163 1 73.08 16 ARG B N 1
ATOM 710 C CA . ARG B 1 18 ? 15.222 22.522 47.973 1 72.92 16 ARG B CA 1
ATOM 711 C C . ARG B 1 18 ? 15.679 23.968 47.767 1 71.67 16 ARG B C 1
ATOM 712 O O . ARG B 1 18 ? 15.836 24.4 46.629 1 71.41 16 ARG B O 1
ATOM 720 N N . LEU B 1 19 ? 15.843 24.726 48.861 1 70.88 17 LEU B N 1
ATOM 721 C CA . LEU B 1 19 ? 16.206 26.144 48.847 1 70.88 17 LEU B CA 1
ATOM 722 C C . LEU B 1 19 ? 17.553 26.39 49.483 1 71.97 17 LEU B C 1
ATOM 723 O O . LEU B 1 19 ? 17.703 26.118 50.671 1 73.13 17 LEU B O 1
ATOM 728 N N . ARG B 1 20 ? 18.511 26.963 48.741 1 71.86 18 ARG B N 1
ATOM 729 C CA . ARG B 1 20 ? 19.795 27.323 49.334 1 72.54 18 ARG B CA 1
ATOM 730 C C . ARG B 1 20 ? 20.016 28.849 49.381 1 72.89 18 ARG B C 1
ATOM 731 O O . ARG B 1 20 ? 19.878 29.515 48.354 1 71.95 18 ARG B O 1
ATOM 739 N N . ASN B 1 21 ? 20.404 29.398 50.553 1 74.18 19 ASN B N 1
ATOM 740 C CA . ASN B 1 21 ? 20.676 30.829 50.662 1 76.12 19 ASN B CA 1
ATOM 741 C C . ASN B 1 21 ? 22.188 31.072 50.659 1 79.5 19 ASN B C 1
ATOM 742 O O . ASN B 1 21 ? 22.867 30.824 51.661 1 79.5 19 ASN B O 1
ATOM 747 N N . ASP B 1 22 ? 22.716 31.564 49.537 1 81.86 20 ASP B N 1
ATOM 748 C CA . ASP B 1 22 ? 24.134 31.891 49.435 1 84.88 20 ASP B CA 1
ATOM 749 C C . ASP B 1 22 ? 24.381 33.396 49.553 1 87.14 20 ASP B C 1
ATOM 750 O O . ASP B 1 22 ? 25.299 33.919 48.92 1 87.89 20 ASP B O 1
ATOM 755 N N . SER B 1 23 ? 23.556 34.099 50.328 1 88.38 21 SER B N 1
ATOM 756 C CA . SER B 1 23 ? 23.754 35.527 50.565 1 90.38 21 SER B CA 1
ATOM 757 C C . SER B 1 23 ? 24.158 35.777 52.032 1 91.72 21 SER B C 1
ATOM 758 O O . SER B 1 23 ? 24.245 34.83 52.812 1 91.69 21 SER B O 1
ATOM 761 N N . SER B 1 24 ? 24.476 37.024 52.393 1 92.93 22 SER B N 1
ATOM 762 C CA . SER B 1 24 ? 24.883 37.343 53.758 1 94.35 22 SER B CA 1
ATOM 763 C C . SER B 1 24 ? 23.725 37.725 54.694 1 93.49 22 SER B C 1
ATOM 764 O O . SER B 1 24 ? 23.979 38.084 55.842 1 95.48 22 SER B O 1
ATOM 767 N N . THR B 1 25 ? 22.476 37.664 54.22 1 90.83 23 THR B N 1
ATOM 768 C CA . THR B 1 25 ? 21.281 38.021 54.988 1 88.75 23 THR B CA 1
ATOM 769 C C . THR B 1 25 ? 20.207 36.916 54.833 1 85.07 23 THR B C 1
ATOM 770 O O . THR B 1 25 ? 20.092 36.325 53.759 1 84.31 23 THR B O 1
ATOM 774 N N . PRO B 1 26 ? 19.344 36.72 55.849 1 82.31 24 PRO B N 1
ATOM 775 C CA . PRO B 1 26 ? 18.271 35.727 55.703 1 80.01 24 PRO B CA 1
ATOM 776 C C . PRO B 1 26 ? 17.296 36.096 54.588 1 78.02 24 PRO B C 1
ATOM 777 O O . PRO B 1 26 ? 17.073 37.277 54.318 1 78.84 24 PRO B O 1
ATOM 781 N N . VAL B 1 27 ? 16.749 35.087 53.907 1 74.86 25 VAL B N 1
ATOM 782 C CA . VAL B 1 27 ? 15.749 35.306 52.881 1 73.49 25 VAL B CA 1
ATOM 783 C C . VAL B 1 27 ? 14.446 34.579 53.263 1 71.79 25 VAL B C 1
ATOM 784 O O . VAL B 1 27 ? 14.462 33.602 54.005 1 72.03 25 VAL B O 1
ATOM 788 N N . GLU B 1 28 ? 13.323 35.089 52.787 1 69.66 26 GLU B N 1
ATOM 789 C CA . GLU B 1 28 ? 12.032 34.502 53.06 1 68.16 26 GLU B CA 1
ATOM 790 C C . GLU B 1 28 ? 11.483 33.973 51.743 1 65.63 26 GLU B C 1
ATOM 791 O O . GLU B 1 28 ? 11.513 34.678 50.735 1 64.56 26 GLU B O 1
ATOM 797 N N . VAL B 1 29 ? 11.08 32.713 51.727 1 64.48 27 VAL B N 1
ATOM 798 C CA . VAL B 1 29 ? 10.553 32.102 50.532 1 64.02 27 VAL B CA 1
ATOM 799 C C . VAL B 1 29 ? 9.107 31.715 50.697 1 64.33 27 VAL B C 1
ATOM 800 O O . VAL B 1 29 ? 8.779 30.957 51.61 1 65.11 27 VAL B O 1
ATOM 804 N N . HIS B 1 30 ? 8.239 32.238 49.828 1 63.66 28 HIS B N 1
ATOM 805 C CA . HIS B 1 30 ? 6.826 31.895 49.822 1 64.76 28 HIS B CA 1
ATOM 806 C C . HIS B 1 30 ? 6.573 31.039 48.604 1 65.83 28 HIS B C 1
ATOM 807 O O . HIS B 1 30 ? 6.952 31.413 47.495 1 65.17 28 HIS B O 1
ATOM 814 N N . ILE B 1 31 ? 5.932 29.884 48.789 1 66.71 29 ILE B N 1
ATOM 815 C CA . ILE B 1 31 ? 5.61 28.996 47.675 1 66.72 29 ILE B CA 1
ATOM 816 C C . ILE B 1 31 ? 4.109 28.732 47.659 1 67.38 29 ILE B C 1
ATOM 817 O O . ILE B 1 31 ? 3.561 28.281 48.66 1 67.57 29 ILE B O 1
ATOM 822 N N . LYS B 1 32 ? 3.448 28.999 46.551 1 68.3 30 LYS B N 1
ATOM 823 C CA . LYS B 1 32 ? 2.016 28.722 46.424 1 70.29 30 LYS B CA 1
ATOM 824 C C . LYS B 1 32 ? 1.793 27.63 45.386 1 72.62 30 LYS B C 1
ATOM 825 O O . LYS B 1 32 ? 2.308 27.721 44.27 1 72.68 30 LYS B O 1
ATOM 831 N N . VAL B 1 33 ? 1.051 26.579 45.758 1 74.18 31 VAL B N 1
ATOM 832 C CA . VAL B 1 33 ? 0.702 25.497 44.835 1 76.64 31 VAL B CA 1
ATOM 833 C C . VAL B 1 33 ? -0.769 25.212 45.038 1 78.43 31 VAL B C 1
AT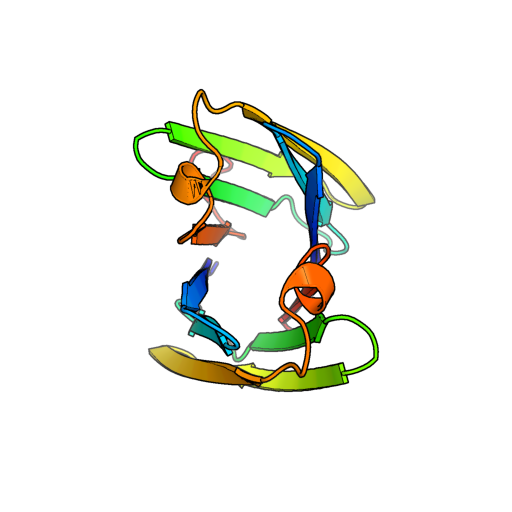OM 834 O O . VAL B 1 33 ? -1.17 24.584 46.029 1 79.43 31 VAL B O 1
ATOM 838 N N . GLY B 1 34 ? -1.583 25.727 44.136 1 78.7 32 GLY B N 1
ATOM 839 C CA . GLY B 1 34 ? -3.026 25.573 44.232 1 79.37 32 GLY B CA 1
ATOM 840 C C . GLY B 1 34 ? -3.555 26.283 45.467 1 80.33 32 GLY B C 1
ATOM 841 O O . GLY B 1 34 ? -3.226 27.449 45.707 1 81.14 32 GLY B O 1
ATOM 842 N N . ASP B 1 35 ? -4.264 25.545 46.319 1 79.6 33 ASP B N 1
ATOM 843 C CA . ASP B 1 35 ? -4.82 26.067 47.558 1 79.01 33 ASP B CA 1
ATOM 844 C C . ASP B 1 35 ? -3.861 25.959 48.78 1 77.64 33 ASP B C 1
ATOM 845 O O . ASP B 1 35 ? -4.323 26.019 49.92 1 78.61 33 ASP B O 1
ATOM 850 N N . GLU B 1 36 ? -2.576 25.759 48.549 1 75.48 34 GLU B N 1
ATOM 851 C CA . GLU B 1 36 ? -1.633 25.592 49.636 1 73.54 34 GLU B CA 1
ATOM 852 C C . GLU B 1 36 ? -0.483 26.571 49.505 1 70.81 34 GLU B C 1
ATOM 853 O O . GLU B 1 36 ? 0.149 26.641 48.468 1 69.2 34 GLU B O 1
ATOM 859 N N . LYS B 1 37 ? -0.222 27.327 50.577 1 69.93 35 LYS B N 1
ATOM 860 C CA . LYS B 1 37 ? 0.89 28.272 50.66 1 69.39 35 LYS B CA 1
ATOM 861 C C . LYS B 1 37 ? 1.854 27.799 51.752 1 67.33 35 LYS B C 1
ATOM 862 O O . LYS B 1 37 ? 1.419 27.413 52.824 1 67.54 35 LYS B O 1
ATOM 868 N N . ARG B 1 38 ? 3.149 27.773 51.477 1 65.92 36 ARG B N 1
ATOM 869 C CA . ARG B 1 38 ? 4.164 27.419 52.476 1 65.36 36 ARG B CA 1
ATOM 870 C C . ARG B 1 38 ? 5.228 28.538 52.502 1 66.28 36 ARG B C 1
ATOM 871 O O . ARG B 1 38 ? 5.632 29.016 51.439 1 65.42 36 ARG B O 1
ATOM 879 N N . THR B 1 39 ? 5.624 29.005 53.726 1 66.74 37 THR B N 1
ATOM 880 C CA . THR B 1 39 ? 6.598 30.067 53.876 1 67.6 37 THR B CA 1
ATOM 881 C C . THR B 1 39 ? 7.688 29.616 54.816 1 67.41 37 THR B C 1
ATOM 882 O O . THR B 1 39 ? 7.393 29.15 55.907 1 67.7 37 THR B O 1
ATOM 886 N N . VAL B 1 40 ? 8.951 29.806 54.423 1 67.13 38 VAL B N 1
ATOM 887 C CA . VAL B 1 40 ? 10.081 29.49 55.298 1 67.06 38 VAL B CA 1
ATOM 888 C C . VAL B 1 40 ? 11.123 30.611 55.21 1 67.18 38 VAL B C 1
ATOM 889 O O . VAL B 1 40 ? 11.232 31.308 54.21 1 65.38 38 VAL B O 1
ATOM 893 N N . THR B 1 41 ? 11.925 30.734 56.257 1 68.94 39 THR B N 1
ATOM 894 C CA . THR B 1 41 ? 13.065 31.635 56.288 1 70.16 39 THR B CA 1
ATOM 895 C C . THR B 1 41 ? 14.295 30.752 56.086 1 71.09 39 THR B C 1
ATOM 896 O O . THR B 1 41 ? 14.421 29.712 56.723 1 71.92 39 THR B O 1
ATOM 900 N N . VAL B 1 42 ? 15.182 31.144 55.193 1 71.18 40 VAL B N 1
ATOM 901 C CA . VAL B 1 42 ? 16.418 30.42 54.921 1 71.74 40 VAL B CA 1
ATOM 902 C C . VAL B 1 42 ? 17.558 31.337 55.331 1 73.43 40 VAL B C 1
ATOM 903 O O . VAL B 1 42 ? 17.704 32.433 54.793 1 72.84 40 VAL B O 1
ATOM 907 N N . ASN B 1 43 ? 18.337 30.915 56.317 1 75.58 41 ASN B N 1
ATOM 908 C CA . ASN B 1 43 ? 19.461 31.682 56.821 1 78.14 41 ASN B CA 1
ATOM 909 C C . ASN B 1 43 ? 20.701 31.55 55.92 1 80.24 41 ASN B C 1
ATOM 910 O O . ASN B 1 43 ? 20.85 30.557 55.196 1 80.06 41 ASN B O 1
ATOM 915 N N . PRO B 1 44 ? 21.615 32.547 55.981 1 81.69 42 PRO B N 1
ATOM 916 C CA . PRO B 1 44 ? 22.851 32.463 55.192 1 83.51 42 PRO B CA 1
ATOM 917 C C . PRO B 1 44 ? 23.617 31.143 55.351 1 85.61 42 PRO B C 1
ATOM 918 O O . PRO B 1 44 ? 24.07 30.801 56.459 1 86.06 42 PRO B O 1
ATOM 922 N N . GLY B 1 45 ? 23.812 30.455 54.228 1 86.21 43 GLY B N 1
ATOM 923 C CA . GLY B 1 45 ? 24.581 29.218 54.165 1 86.86 43 GLY B CA 1
ATOM 924 C C . GLY B 1 45 ? 23.799 27.962 54.459 1 87.41 43 GLY B C 1
ATOM 925 O O . GLY B 1 45 ? 24.391 26.897 54.655 1 89.11 43 GLY B O 1
ATOM 926 N N . GLU B 1 46 ? 22.481 28.068 54.495 1 86.23 44 GLU B N 1
ATOM 927 C CA . GLU B 1 46 ? 21.628 26.936 54.798 1 85.76 44 GLU B CA 1
ATOM 928 C C . GLU B 1 46 ? 20.783 26.496 53.603 1 83.66 44 GLU B C 1
ATOM 929 O O . GLU B 1 46 ? 20.599 27.237 52.633 1 82.79 44 GLU B O 1
ATOM 935 N N . GLU B 1 47 ? 20.308 25.256 53.688 1 82.4 4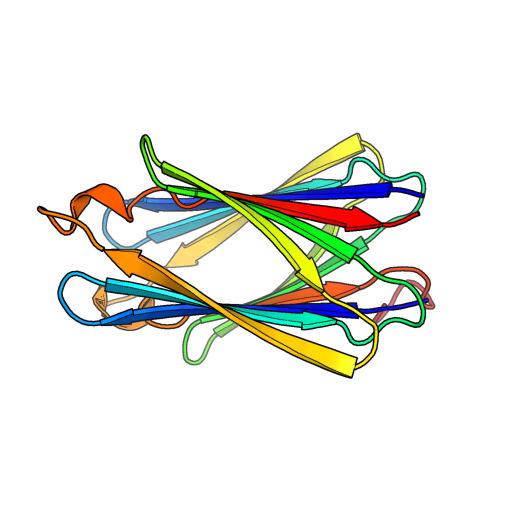5 GLU B N 1
ATOM 936 C CA . GLU B 1 47 ? 19.438 24.596 52.744 1 81.67 45 GLU B CA 1
ATOM 937 C C . GLU B 1 47 ? 18.181 24.157 53.508 1 79.9 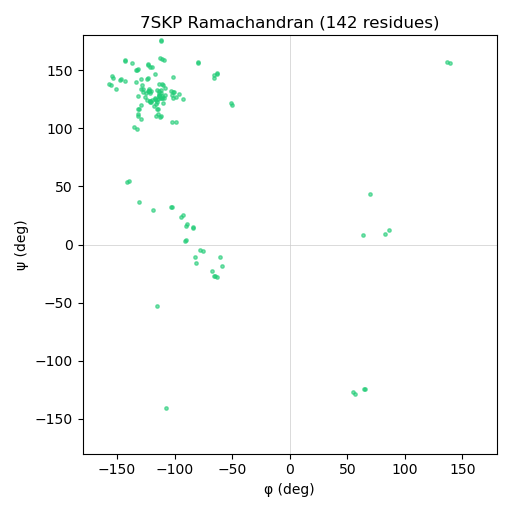45 GLU B C 1
ATOM 938 O O . GLU B 1 47 ? 18.262 23.596 54.603 1 79.6 45 GLU B O 1
ATOM 944 N N . VAL B 1 48 ? 17.029 24.416 52.928 1 78.46 46 VAL B N 1
ATOM 945 C CA . VAL B 1 48 ? 15.749 24.046 53.499 1 77.85 46 VAL B CA 1
ATOM 946 C C . VAL B 1 48 ? 14.934 23.31 52.439 1 77.29 46 VAL B C 1
ATOM 947 O O . VAL B 1 48 ? 14.813 23.779 51.308 1 76.51 46 VAL B O 1
ATOM 951 N N . GLU B 1 49 ? 14.338 22.187 52.832 1 76.96 47 GLU B N 1
ATOM 952 C CA . GLU B 1 49 ? 13.481 21.433 51.95 1 77.95 47 GLU B CA 1
ATOM 953 C C . GLU B 1 49 ? 12.031 21.727 52.302 1 77.57 47 GLU B C 1
ATOM 954 O O . GLU B 1 49 ? 11.667 21.668 53.473 1 78.37 47 GLU B O 1
ATOM 960 N N . VAL B 1 50 ? 11.202 22.047 51.317 1 76.79 48 VAL B N 1
ATOM 961 C CA . VAL B 1 50 ? 9.769 22.234 51.539 1 77.49 48 VAL B CA 1
ATOM 962 C C . VAL B 1 50 ? 9.037 21.23 50.665 1 79.1 48 VAL B C 1
ATOM 963 O O . VAL B 1 50 ? 9.243 21.219 49.461 1 78.6 48 VAL B O 1
ATOM 967 N N . THR B 1 51 ? 8.213 20.374 51.258 1 81.24 49 THR B N 1
ATOM 968 C CA . THR B 1 51 ? 7.528 19.319 50.52 1 83.98 49 THR B CA 1
ATOM 969 C C . THR B 1 51 ? 6.018 19.507 50.466 1 85.66 49 THR B C 1
ATOM 970 O O . THR B 1 51 ? 5.373 19.702 51.497 1 86.28 49 THR B O 1
ATOM 974 N N . PHE B 1 52 ? 5.442 19.369 49.276 1 86.55 50 PHE B N 1
ATOM 975 C CA . PHE B 1 52 ? 3.999 19.465 49.103 1 88.34 50 PHE B CA 1
ATOM 976 C C . PHE B 1 52 ? 3.42 18.137 48.695 1 92.47 50 PHE B C 1
ATOM 977 O O . PHE B 1 52 ? 4.004 17.462 47.866 1 92.28 50 PHE B O 1
ATOM 985 N N . SER B 1 53 ? 2.277 17.758 49.262 1 96.22 51 SER B N 1
ATOM 986 C CA . SER B 1 53 ? 1.576 16.549 48.855 1 100.67 51 SER B CA 1
ATOM 987 C C . SER B 1 53 ? 0.288 16.917 48.112 1 104.82 51 SER B C 1
ATOM 988 O O . SER B 1 53 ? -0.194 18.045 48.238 1 105.63 51 SER B O 1
ATOM 991 N N . ALA B 1 54 ? -0.247 15.999 47.311 1 107.44 52 ALA B N 1
ATOM 992 C CA . ALA B 1 54 ? -1.447 16.268 46.524 1 110.8 52 ALA B CA 1
ATOM 993 C C . ALA B 1 54 ? -2.167 14.992 46.224 1 114.96 52 ALA B C 1
ATOM 994 O O . ALA B 1 54 ? -1.52 13.986 45.954 1 115.95 52 ALA B O 1
ATOM 996 N N . ASN B 1 55 ? -3.496 15.031 46.186 1 117.35 53 ASN B N 1
ATOM 997 C CA . ASN B 1 55 ? -4.28 13.857 45.819 1 120.43 53 ASN B CA 1
ATOM 998 C C . ASN B 1 55 ? -4.313 13.583 44.295 1 122.49 53 ASN B C 1
ATOM 999 O O . ASN B 1 55 ? -4.924 12.584 43.872 1 123.7 53 ASN B O 1
ATOM 1004 N N . ASP B 1 56 ? -3.723 14.474 43.487 1 122.82 54 ASP B N 1
ATOM 1005 C CA . ASP B 1 56 ? -3.689 14.387 42.034 1 123.97 54 ASP B CA 1
ATOM 1006 C C . ASP B 1 56 ? -2.465 15.185 41.548 1 123.67 54 ASP B C 1
ATOM 1007 O O . ASP B 1 56 ? -2.167 16.258 42.076 1 123.74 54 ASP B O 1
ATOM 1012 N N . PRO B 1 57 ? -1.712 14.644 40.571 1 123.05 55 PRO B N 1
ATOM 1013 C CA . PRO B 1 57 ? -0.507 15.344 40.09 1 122.1 55 PRO B CA 1
ATOM 1014 C C . PRO B 1 57 ? -0.731 16.691 39.39 1 120.88 55 PRO B C 1
ATOM 1015 O O . PRO B 1 57 ? 0.175 17.53 39.415 1 120.81 55 PRO B O 1
ATOM 1019 N N . HIS B 1 58 ? -1.914 16.908 38.76 1 119.36 56 HIS B N 1
ATOM 1020 C CA . HIS B 1 58 ? -2.209 18.178 38.085 1 118.07 56 HIS B CA 1
ATOM 1021 C C . HIS B 1 58 ? -2.191 19.411 39.038 1 114.95 56 HIS B C 1
ATOM 1022 O O . HIS B 1 58 ? -2.209 20.536 38.556 1 115.4 56 HIS B O 1
ATOM 1029 N N . LYS B 1 59 ? -2.145 19.206 40.373 1 111.46 57 LYS B N 1
ATOM 1030 C CA . LYS B 1 59 ? -2.084 20.306 41.342 1 108.79 57 LYS B CA 1
ATOM 1031 C C . LYS B 1 59 ? -0.755 21.091 41.233 1 106.07 57 LYS B C 1
ATOM 1032 O O . LYS B 1 59 ? -0.705 22.28 41.551 1 106.08 57 LYS B O 1
ATOM 1038 N N . PHE B 1 60 ? 0.312 20.427 40.77 1 103.66 58 PHE B N 1
ATOM 1039 C CA . PHE B 1 60 ? 1.623 21.031 40.624 1 101.87 58 PHE B CA 1
ATOM 1040 C C . PHE B 1 60 ? 1.885 21.617 39.23 1 99.4 58 PHE B C 1
ATOM 1041 O O . PHE B 1 60 ? 3.041 21.739 38.842 1 99.36 58 PHE B O 1
ATOM 1049 N N . ASN B 1 61 ? 0.844 21.988 38.497 1 97.79 59 ASN B N 1
ATOM 1050 C CA . ASN B 1 61 ? 1.008 22.561 37.159 1 97.57 59 ASN B CA 1
ATOM 1051 C C . ASN B 1 61 ? 1.346 24.056 37.134 1 95.47 59 ASN B C 1
ATOM 1052 O O . ASN B 1 61 ? 1.751 24.561 36.075 1 96 59 ASN B O 1
ATOM 1057 N N . ARG B 1 62 ? 1.148 24.769 38.259 1 92.41 60 ARG B N 1
ATOM 1058 C CA . ARG B 1 62 ? 1.418 26.202 38.273 1 90.01 60 ARG B CA 1
ATOM 1059 C C . ARG B 1 62 ? 2.095 26.697 39.564 1 86.41 60 ARG B C 1
ATOM 1060 O O . ARG B 1 62 ? 1.601 27.644 40.185 1 86.31 60 ARG B O 1
ATOM 1068 N N . PRO B 1 63 ? 3.247 26.112 39.965 1 83.19 61 PRO B N 1
ATOM 1069 C CA . PRO B 1 63 ? 3.902 26.584 41.186 1 81.1 61 PRO B CA 1
ATOM 1070 C C . PRO B 1 63 ? 4.412 28.014 41.068 1 78.98 61 PRO B C 1
ATOM 1071 O O . PRO B 1 63 ? 4.824 28.467 39.996 1 77.99 61 PRO B O 1
ATOM 1075 N N . GLN B 1 64 ? 4.307 28.746 42.17 1 77.75 62 GLN B N 1
ATOM 1076 C CA . GLN B 1 64 ? 4.731 30.138 42.256 1 77.43 62 GLN B CA 1
ATOM 1077 C C . GLN B 1 64 ? 5.646 30.298 43.441 1 75.12 62 GLN B C 1
ATOM 1078 O O . GLN B 1 64 ? 5.361 29.753 44.49 1 74.49 62 GLN B O 1
ATOM 1084 N N . PHE B 1 65 ? 6.735 31.041 43.273 1 73.73 63 PHE B N 1
ATOM 1085 C CA . PHE B 1 65 ? 7.727 31.279 44.318 1 73.34 63 PHE B CA 1
ATOM 1086 C C . PHE B 1 65 ? 7.997 32.756 44.442 1 73.39 63 PHE B C 1
ATOM 1087 O O . PHE B 1 65 ? 8.055 33.472 43.444 1 73.07 63 PHE B O 1
ATOM 1095 N N . THR B 1 66 ? 8.193 33.21 45.668 1 73.37 64 THR B N 1
ATOM 1096 C CA . THR B 1 66 ? 8.556 34.582 45.922 1 73.81 64 THR B CA 1
ATOM 1097 C C . THR B 1 66 ? 9.739 34.555 46.881 1 74.4 64 THR B C 1
ATOM 1098 O O . THR B 1 66 ? 9.69 33.862 47.9 1 73.72 64 THR B O 1
ATOM 1102 N N . ILE B 1 67 ? 10.825 35.248 46.522 1 75.28 65 ILE B N 1
ATOM 1103 C CA . ILE B 1 67 ? 12.006 35.336 47.368 1 76.83 65 ILE B CA 1
ATOM 1104 C C . ILE B 1 67 ? 12.096 36.762 47.865 1 78.97 65 ILE B C 1
ATOM 1105 O O . ILE B 1 67 ? 12.022 37.683 47.063 1 78.41 65 ILE B O 1
ATOM 1110 N N . GLU B 1 68 ? 12.178 36.963 49.176 1 81.73 66 GLU B N 1
ATOM 1111 C CA . GLU B 1 68 ? 12.257 38.305 49.752 1 85.29 66 GLU B CA 1
ATOM 1112 C C . GLU B 1 68 ? 13.487 38.429 50.617 1 89.51 66 GLU B C 1
ATOM 1113 O O . GLU B 1 68 ? 13.837 37.499 51.329 1 89.22 66 GLU B O 1
ATOM 1119 N N . TRP B 1 69 ? 14.127 39.586 50.585 1 93.45 67 TRP B N 1
ATOM 1120 C CA . TRP B 1 69 ? 15.286 39.86 51.418 1 97.91 67 TRP B CA 1
ATOM 1121 C C . TRP B 1 69 ? 15.248 41.31 51.87 1 102.2 67 TRP B C 1
ATOM 1122 O O . TRP B 1 69 ? 14.564 42.131 51.259 1 101.88 67 TRP B O 1
ATOM 1133 N N . GLY B 1 70 ? 15.938 41.61 52.958 1 106.37 68 GLY B N 1
ATOM 1134 C CA . GLY B 1 70 ? 16.011 42.968 53.483 1 111.18 68 GLY B CA 1
ATOM 1135 C C . GLY B 1 70 ? 14.731 43.508 54.09 1 116.57 68 GLY B C 1
ATOM 1136 O O . GLY B 1 70 ? 14.384 44.681 53.895 1 116.68 68 GLY B O 1
ATOM 1137 N N . GLY B 1 71 ? 14.055 42.68 54.875 1 121 69 GLY B N 1
ATOM 1138 C CA . GLY B 1 71 ? 12.825 43.096 55.536 1 126.03 69 GLY B CA 1
ATOM 1139 C C . GLY B 1 71 ? 12.936 43.318 57.029 1 131.67 69 GLY B C 1
ATOM 1140 O O . GLY B 1 71 ? 13.915 43.909 57.505 1 131.91 69 GLY B O 1
ATOM 1141 N N . GLN B 1 72 ? 11.895 42.899 57.778 1 135.49 70 GLN B N 1
ATOM 1142 C CA . GLN B 1 72 ? 11.894 43.017 59.243 1 139.66 70 GLN B CA 1
ATOM 1143 C C . GLN B 1 72 ? 11.793 41.634 59.922 1 143.04 70 GLN B C 1
ATOM 1144 O O . GLN B 1 72 ? 11.255 41.526 61.032 1 143.64 70 GLN B O 1
ATOM 1150 N N . ARG B 1 73 ? 12.332 40.586 59.243 1 145.09 71 ARG B N 1
ATOM 1151 C CA . ARG B 1 73 ? 12.394 39.187 59.682 1 147.39 71 ARG B CA 1
ATOM 1152 C C . ARG B 1 73 ? 11.016 38.518 59.852 1 149.37 71 ARG B C 1
ATOM 1153 O O . ARG B 1 73 ? 10.95 37.394 60.352 1 149.75 71 ARG B O 1
ATOM 1161 N N . GLN B 1 74 ? 9.923 39.187 59.438 1 150.29 72 GLN B N 1
ATOM 1162 C CA . GLN B 1 74 ? 8.584 38.617 59.574 1 151.5 72 GLN B CA 1
ATOM 1163 C C . GLN B 1 74 ? 7.937 38.365 58.212 1 152.07 72 GLN B C 1
ATOM 1164 O O . GLN B 1 74 ? 7.495 37.247 57.948 1 152.15 72 GLN B O 1
ATOM 1170 N N . HIS B 1 75 ? 7.891 39.392 57.344 1 152.24 73 HIS B N 1
ATOM 1171 C CA . HIS B 1 75 ? 7.325 39.25 56.005 1 152.82 73 HIS B CA 1
ATOM 1172 C C . HIS B 1 75 ? 8.265 39.812 54.932 1 152.63 73 HIS B C 1
ATOM 1173 O O . HIS B 1 75 ? 7.799 40.37 53.943 1 152.85 73 HIS B O 1
ATOM 1180 N N . PHE B 1 76 ? 9.587 39.631 55.115 1 152.13 74 PHE B N 1
ATOM 1181 C CA . PHE B 1 76 ? 10.629 40.081 54.185 1 152.04 74 PHE B CA 1
ATOM 1182 C C . PHE B 1 76 ? 11.978 39.62 54.76 1 151.62 74 PHE B C 1
ATOM 1183 O O . PHE B 1 76 ? 12.989 39.567 54.064 1 151.25 74 PHE B O 1
#

Sequence (146 aa):
MGRVEVRVEFEGDKMRVRLRNDSSTPVEVHIKVGDEKRTVTVNPGEEVEVTFSANDPHKFNRPQFTIEWGMGRVEVRVEFEGDKMRVRLRNDSSTPVEVHIKVGDEKRTVTVNPGEEVEVTFSANDPHKFNRPQFTIEWGGQRQHF

Solvent-accessible surface area: 8025 Å² total; per-residue (Å²): 171,5,76,0,37,2,50,5,18,49,94,70,80,77,0,55,2,38,0,86,1,71,12,98,62,73,2,63,0,62,3,85,0,42,145,69,152,116,68,21,74,0,73,64,72,71,96,31,89,6,68,1,64,17,170,72,101,134,46,8,52,165,5,44,4,12,0,47,24,90,179,16,87,0,23,0,100,4,48,40,98,71,80,75,0,67,0,99,0,77,0,53,10,94,61,24,1,8,0,39,1,86,0,38,144,44,162,103,75,41,73,0,79,59,41,94,86,39,85,8,45,0,61,14,170,68,86,137,51,11,60,120,1,68,2,19,0,2,16,29,27,157,176,152,121,57

Foldseek 3Di:
DWDKDWDWDDDDQKIKIKIATQDQFKKKKWKDQAPDIDIDIAGHGGIDIDMDGDPDNVSRPDMDMDIGTD/DWDKDWDWDDDDQKIKIKIATQDQFKKKKWKDFAPDIDIDIHGHGDIDIDMDGDPDSCSRVDMDMDIDTDDDVPPD

B-factor: mean 94.62, std 21.92, range [60.57, 164.39]

Secondary structure (DSSP, 8-state):
--EEEEEEEEETTEEEEEEEE-SSS-EEEEEEETTEEEEEEE-TT-EEEEEEE-SSGGGGGS-EEEEEE-/-EEEEEEEEEETTEEEEEEEE-SSS-EEEEEEETTEEEEEEE-TT-EEEEEEE-SSGGGGGS-EEEEEESS-SS--